Protein AF-A0AAF3J8M1-F1 (afdb_monomer)

pLDDT: mean 79.09, std 11.66, range [53.06, 91.88]

Solvent-accessible surface area (backbone atoms only — not comparable to full-atom values): 4006 Å² total; per-residue (Å²): 112,72,69,61,55,53,52,52,54,52,53,54,54,55,57,58,61,64,71,67,69,71,77,75,74,70,83,76,55,69,31,50,80,87,45,87,63,55,13,30,98,49,27,44,55,44,84,46,98,91,54,32,30,54,44,46,44,93,96,45,52,70,70,37,28,93

Secondary structure (DSSP, 8-state):
-HHHHHHHHHHHHHHHHHTT---------PPPTTSTTTT-TTEEEEP-TT--EEEEPTT--SGGG-

Nearest PDB structures (foldseek):
  8r50-assembly1_A  TM=7.656E-01  e=2.040E-01  Mus musculus
  5uk5-assembly1_A  TM=6.090E-01  e=1.024E-01  Rattus norvegicus
  5vc1-assembly1_A  TM=6.914E-01  e=2.880E-01  Homo sapiens
  3cfw-assembly1_A  TM=6.106E-01  e=2.186E-01  Homo sapiens
  1ixa-assembly1_A  TM=6.932E-01  e=6.590E-01  Homo sapiens

Sequence (66 aa):
MILRLFCLLFLYFLGNLVSAQQWTKALIDMCDASVPGSCGPYGWCETRKSGNRCHCQIGRMGIKCL

Organism: NCBI:txid2138241

Radius of gyration: 22.09 Å; Cα contacts (8 Å, |Δi|>4): 77; chains: 1; bounding box: 52×26×48 Å

Mean predicted aligned error: 12.67 Å

Structure (mmCIF, N/CA/C/O backbone):
data_AF-A0AAF3J8M1-F1
#
_entry.id   AF-A0AAF3J8M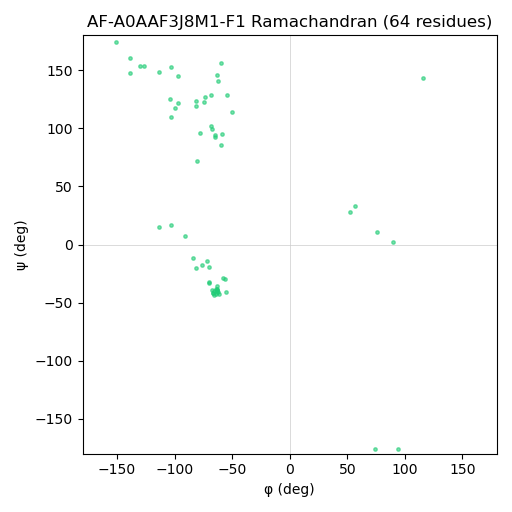1-F1
#
loop_
_atom_site.group_PDB
_atom_site.id
_atom_site.type_symbol
_atom_site.label_atom_id
_atom_site.label_alt_id
_atom_site.label_comp_id
_atom_site.label_asym_id
_atom_site.label_entity_id
_atom_site.label_seq_id
_atom_site.pdbx_PDB_ins_code
_atom_site.Cartn_x
_atom_site.Cartn_y
_atom_site.Cartn_z
_atom_site.occupancy
_atom_site.B_iso_or_equiv
_atom_site.auth_seq_id
_atom_site.auth_comp_id
_atom_site.auth_asym_id
_atom_site.auth_atom_id
_atom_site.pdbx_PDB_model_num
ATOM 1 N N . MET A 1 1 ? -44.675 -11.396 33.554 1.00 65.12 1 MET A N 1
ATOM 2 C CA . MET A 1 1 ? -44.450 -10.127 32.814 1.00 65.12 1 MET A CA 1
ATOM 3 C C . MET A 1 1 ? -42.997 -9.651 32.862 1.00 65.12 1 MET A C 1
ATOM 5 O O . MET A 1 1 ? -42.471 -9.333 31.806 1.00 65.12 1 MET A O 1
ATOM 9 N N . ILE A 1 2 ? -42.322 -9.677 34.019 1.00 76.44 2 ILE A N 1
ATOM 10 C CA . ILE A 1 2 ? -40.912 -9.247 34.185 1.00 76.44 2 ILE A CA 1
ATOM 11 C C . ILE A 1 2 ? -39.919 -9.961 33.243 1.00 76.44 2 ILE A C 1
ATOM 13 O O . ILE A 1 2 ? -39.074 -9.306 32.643 1.00 76.44 2 ILE A O 1
ATOM 17 N N . LEU A 1 3 ? -40.074 -11.273 33.021 1.00 78.56 3 LEU A N 1
ATOM 18 C CA . LEU A 1 3 ? -39.195 -12.045 32.126 1.00 78.56 3 LEU A CA 1
ATOM 19 C C . LEU A 1 3 ? -39.260 -11.580 30.656 1.00 78.56 3 LEU A C 1
ATOM 21 O O . LEU A 1 3 ? -38.246 -11.551 29.964 1.00 78.56 3 LEU A O 1
ATOM 25 N N . ARG A 1 4 ? -40.445 -11.162 30.185 1.00 79.44 4 ARG A N 1
ATOM 26 C CA . ARG A 1 4 ? -40.627 -10.623 28.825 1.00 79.44 4 ARG A CA 1
ATOM 27 C C . ARG A 1 4 ? -39.912 -9.284 28.652 1.00 79.44 4 ARG A C 1
ATOM 29 O O . ARG A 1 4 ? -39.315 -9.052 27.609 1.00 79.44 4 ARG A O 1
ATOM 36 N N . LEU A 1 5 ? -39.951 -8.434 29.678 1.00 81.06 5 LEU A N 1
ATOM 37 C CA . LEU A 1 5 ? -39.304 -7.122 29.657 1.00 81.06 5 LEU A CA 1
ATOM 38 C C . LEU A 1 5 ? -37.776 -7.251 29.602 1.00 81.06 5 LEU A C 1
ATOM 40 O O . LEU A 1 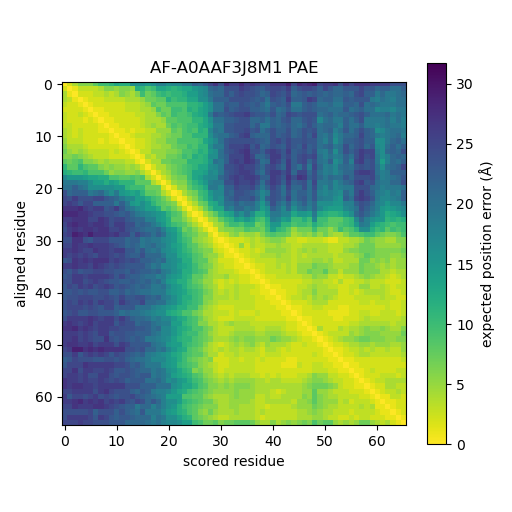5 ? -37.123 -6.568 28.818 1.00 81.06 5 LEU A O 1
ATOM 44 N N . PHE A 1 6 ? -37.225 -8.191 30.375 1.00 85.94 6 PHE A N 1
ATOM 45 C CA . PHE A 1 6 ? -35.792 -8.490 30.374 1.00 85.94 6 PHE A CA 1
ATOM 46 C C . PHE A 1 6 ? -35.302 -8.996 29.013 1.00 85.94 6 PHE A C 1
ATOM 48 O O . PHE A 1 6 ? -34.248 -8.584 28.535 1.00 85.94 6 PHE A O 1
ATOM 55 N N . CYS A 1 7 ? -36.093 -9.850 28.362 1.00 85.50 7 CYS A N 1
ATOM 56 C CA . CYS A 1 7 ? -35.750 -10.411 27.059 1.00 85.50 7 CYS A CA 1
ATOM 57 C C . CYS A 1 7 ? -35.705 -9.332 25.959 1.00 85.50 7 CYS A C 1
ATOM 59 O O . CYS A 1 7 ? -34.787 -9.313 25.142 1.00 85.50 7 CYS A O 1
ATOM 61 N N . LEU A 1 8 ? -36.646 -8.381 25.985 1.00 86.38 8 LEU A N 1
ATOM 62 C CA . LEU A 1 8 ? -36.683 -7.25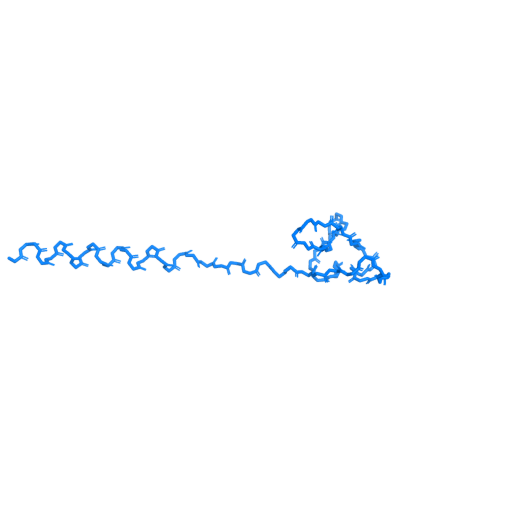6 25.043 1.00 86.38 8 LEU A CA 1
ATOM 63 C C . LEU A 1 8 ? -35.495 -6.301 25.225 1.00 86.38 8 LEU A C 1
ATOM 65 O O . LEU A 1 8 ? -34.887 -5.891 24.239 1.00 86.38 8 LEU A O 1
ATOM 69 N N . LEU A 1 9 ? -35.127 -5.993 26.473 1.00 85.94 9 LEU A N 1
ATOM 70 C CA . LEU A 1 9 ? -33.952 -5.169 26.782 1.00 85.94 9 LEU A CA 1
ATOM 71 C C . LEU A 1 9 ? -32.648 -5.830 26.320 1.00 85.94 9 LEU A C 1
ATOM 73 O O . LEU A 1 9 ? -31.780 -5.160 25.764 1.00 85.94 9 LEU A O 1
ATOM 77 N N . PHE A 1 10 ? -32.528 -7.146 26.503 1.00 85.62 10 PHE A N 1
ATOM 78 C CA . PHE A 1 10 ? -31.350 -7.901 26.080 1.00 85.62 10 PHE A CA 1
ATOM 79 C C . PHE A 1 10 ? -31.195 -7.930 24.551 1.00 85.62 10 PHE A C 1
ATOM 81 O O . PHE A 1 10 ? -30.108 -7.683 24.030 1.00 85.62 10 PHE A O 1
ATOM 88 N N . LEU A 1 11 ? -32.294 -8.151 23.820 1.00 83.38 11 LEU A N 1
ATOM 89 C CA . LEU A 1 11 ? -32.310 -8.105 22.352 1.00 83.38 11 LEU A CA 1
ATOM 90 C C . LEU A 1 11 ? -31.976 -6.709 21.812 1.00 83.38 11 LEU A C 1
ATOM 92 O O . LEU A 1 11 ? -31.227 -6.587 20.843 1.00 83.38 11 LEU A O 1
ATOM 96 N N . TYR A 1 12 ? -32.481 -5.658 22.463 1.00 84.62 12 TYR A N 1
ATOM 97 C CA . TYR A 1 12 ? -32.156 -4.277 22.107 1.00 84.62 12 TYR A CA 1
ATOM 98 C C . TYR A 1 12 ? -30.656 -3.986 22.268 1.00 84.62 12 TYR A C 1
ATOM 100 O O . TYR A 1 12 ? -30.036 -3.389 21.387 1.00 84.62 12 TYR A O 1
ATOM 108 N N . PHE A 1 13 ? -30.045 -4.458 23.357 1.00 79.69 13 PHE A N 1
ATOM 109 C CA . PHE A 1 13 ? -28.608 -4.300 23.588 1.00 79.69 13 PHE A CA 1
ATOM 110 C C . PHE A 1 13 ? -27.756 -5.033 22.540 1.00 79.69 13 PHE A C 1
ATOM 112 O O . PHE A 1 13 ? -26.793 -4.464 22.025 1.00 79.69 13 PHE A O 1
ATOM 119 N N . LEU A 1 14 ? -28.137 -6.260 22.169 1.00 75.25 14 LEU A N 1
ATOM 120 C CA . LEU A 1 14 ? -27.443 -7.0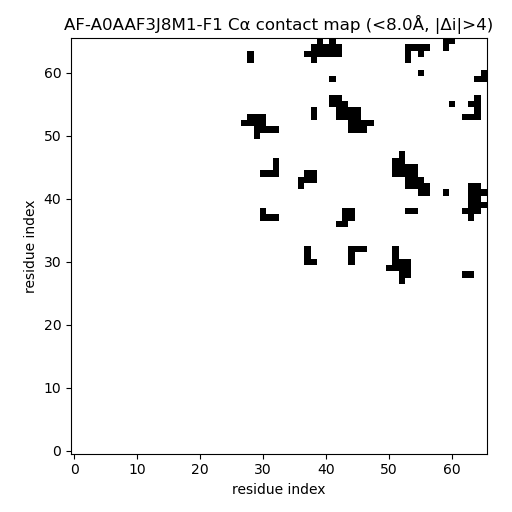37 21.135 1.00 75.25 14 LEU A CA 1
ATOM 121 C C . LEU A 1 14 ? -27.499 -6.371 19.751 1.00 75.25 14 LEU A C 1
ATOM 123 O O . LEU A 1 14 ? -26.499 -6.373 19.035 1.00 75.25 14 LEU A O 1
ATOM 127 N N . GLY A 1 15 ? -28.632 -5.764 19.384 1.00 70.38 15 GLY A N 1
ATOM 128 C CA . GLY A 1 15 ? -28.773 -5.063 18.102 1.00 70.38 15 GLY A CA 1
ATOM 129 C C . GLY A 1 15 ? -27.831 -3.862 17.959 1.00 70.38 15 GLY A C 1
ATOM 130 O O . GLY A 1 15 ? -27.249 -3.652 16.895 1.00 70.38 15 GLY A O 1
ATOM 131 N N . ASN A 1 16 ? -27.617 -3.110 19.042 1.00 69.38 16 ASN A N 1
ATOM 132 C CA . ASN A 1 16 ? -26.721 -1.949 19.037 1.00 69.38 16 ASN A CA 1
ATOM 133 C C . ASN A 1 16 ? -25.237 -2.344 18.904 1.00 69.38 16 ASN A C 1
ATOM 135 O O . ASN A 1 16 ? -24.472 -1.639 18.250 1.00 69.38 16 ASN A O 1
ATOM 139 N N . LEU A 1 17 ? -24.838 -3.493 19.462 1.00 62.66 17 LEU A N 1
ATOM 140 C CA . LEU A 1 17 ? -23.471 -4.023 19.350 1.00 62.66 17 LEU A CA 1
ATOM 141 C C . LEU A 1 17 ? -23.087 -4.381 17.905 1.00 62.66 17 LEU A C 1
ATOM 143 O O . LEU A 1 17 ? -21.963 -4.118 17.486 1.00 62.66 17 LEU A O 1
ATOM 147 N N . VAL A 1 18 ? -24.019 -4.932 17.122 1.00 59.38 18 VAL A N 1
ATOM 148 C CA . VAL A 1 18 ? -23.764 -5.333 15.724 1.00 59.38 18 VAL A CA 1
ATOM 149 C C . VAL A 1 18 ? -23.583 -4.124 14.798 1.00 59.38 18 VAL A C 1
ATOM 151 O O . VAL A 1 18 ? -22.783 -4.177 13.865 1.00 59.38 18 VAL A O 1
ATOM 154 N N . SER A 1 19 ? -24.263 -3.007 15.069 1.00 58.62 19 SER A N 1
ATOM 155 C CA . SER A 1 19 ? -24.168 -1.796 14.238 1.00 58.62 19 SER A CA 1
ATOM 156 C C . SER A 1 19 ? -22.830 -1.052 14.369 1.00 58.62 19 SER A C 1
ATOM 158 O O . SER A 1 19 ? -22.544 -0.180 13.549 1.00 58.62 19 SER A O 1
ATOM 160 N N . ALA A 1 20 ? -22.012 -1.367 15.379 1.00 57.75 20 ALA A N 1
ATOM 161 C CA . ALA A 1 20 ? -20.743 -0.682 15.630 1.00 57.75 20 ALA A CA 1
ATOM 162 C C . ALA A 1 20 ? -19.566 -1.222 14.793 1.00 57.75 20 ALA A C 1
ATOM 164 O O . ALA A 1 20 ? -18.520 -0.577 14.723 1.00 57.75 20 ALA A O 1
ATOM 165 N N . GLN A 1 21 ? -19.713 -2.365 14.110 1.00 56.94 21 GLN A N 1
ATOM 166 C CA . GLN A 1 21 ? -18.717 -2.830 13.137 1.00 56.94 21 GLN A CA 1
ATOM 167 C C . GLN A 1 21 ? -18.893 -2.103 11.798 1.00 56.94 21 GLN A C 1
ATOM 169 O O . GLN A 1 21 ? -19.309 -2.675 10.789 1.00 56.94 21 GLN A O 1
ATOM 174 N N . GLN A 1 22 ? -18.531 -0.819 11.765 1.00 57.69 22 GLN A N 1
ATOM 175 C CA . GLN A 1 22 ? -18.203 -0.159 10.506 1.00 57.69 22 GLN A CA 1
ATOM 176 C C . GLN A 1 22 ? -16.915 -0.787 9.977 1.00 57.69 22 GLN A C 1
ATOM 178 O O . GLN A 1 22 ? -15.812 -0.465 10.412 1.00 57.69 22 GLN A O 1
ATOM 183 N N . TRP A 1 23 ? -17.065 -1.712 9.031 1.00 53.06 23 TRP A N 1
ATOM 184 C CA . TRP A 1 23 ? -15.972 -2.165 8.186 1.00 53.06 23 TRP A CA 1
ATOM 185 C C . TRP A 1 23 ? -15.429 -0.943 7.449 1.00 53.06 23 TRP A C 1
ATOM 187 O O . TRP A 1 23 ? -15.955 -0.548 6.407 1.00 53.06 23 TRP A O 1
ATOM 197 N N . THR A 1 24 ? -14.377 -0.323 7.978 1.00 54.53 24 THR A N 1
ATOM 198 C CA . THR A 1 24 ? -13.533 0.547 7.174 1.00 54.53 24 THR A CA 1
ATOM 199 C C . THR A 1 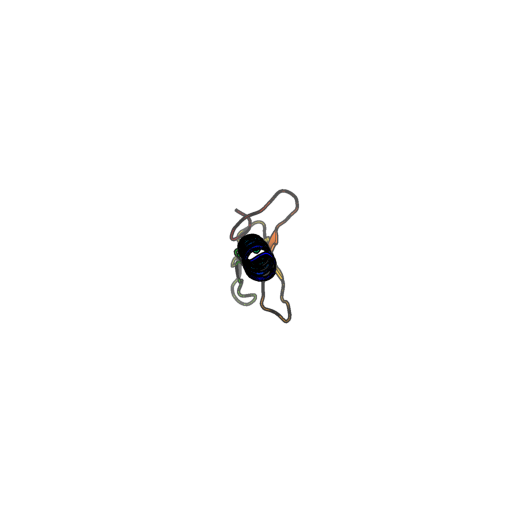24 ? -12.903 -0.375 6.143 1.00 54.53 24 THR A C 1
ATOM 201 O O . THR A 1 24 ? -11.904 -1.047 6.396 1.00 54.53 24 THR A O 1
ATOM 204 N N . LYS A 1 25 ? -13.540 -0.493 4.972 1.00 54.72 25 LYS A N 1
ATOM 205 C CA . LYS A 1 25 ? -12.869 -0.995 3.777 1.00 54.72 25 LYS A CA 1
ATOM 206 C C . LYS A 1 25 ? -11.723 -0.023 3.542 1.00 54.72 25 LYS A C 1
ATOM 208 O O . LYS A 1 25 ? -11.883 0.968 2.838 1.00 54.72 25 LYS A O 1
ATOM 213 N N . ALA A 1 26 ? -10.590 -0.271 4.196 1.00 56.03 26 ALA A N 1
ATOM 214 C CA . ALA A 1 26 ? -9.327 0.294 3.793 1.00 56.03 26 ALA A CA 1
ATOM 215 C C . ALA A 1 26 ? -9.254 -0.022 2.305 1.00 56.03 26 ALA A C 1
ATOM 217 O O . ALA A 1 26 ? -9.326 -1.191 1.917 1.00 56.03 26 ALA A O 1
ATOM 218 N N . LEU A 1 27 ? -9.284 1.018 1.480 1.00 56.22 27 LEU A N 1
ATOM 219 C CA . LEU A 1 27 ? -9.174 0.869 0.047 1.00 56.22 27 LEU A CA 1
ATOM 220 C C . LEU A 1 27 ? -7.763 0.318 -0.183 1.00 56.22 27 LEU A C 1
ATOM 222 O O . LEU A 1 27 ? -6.783 1.055 -0.125 1.00 56.22 27 LEU A O 1
ATOM 226 N N . ILE A 1 28 ? -7.641 -1.006 -0.273 1.00 61.16 28 ILE A N 1
ATOM 227 C CA . ILE A 1 28 ? -6.361 -1.659 -0.516 1.00 61.16 28 ILE A CA 1
ATOM 228 C C . ILE A 1 28 ? -6.118 -1.494 -2.007 1.00 61.16 28 ILE A C 1
ATOM 230 O O . ILE A 1 28 ? -6.653 -2.253 -2.813 1.00 61.16 28 ILE A O 1
ATOM 234 N N . ASP A 1 29 ? -5.358 -0.462 -2.355 1.00 66.25 29 ASP A N 1
ATOM 235 C CA . ASP A 1 29 ? -4.865 -0.272 -3.711 1.00 66.25 29 ASP A CA 1
ATOM 236 C C . ASP A 1 29 ? -3.849 -1.385 -3.999 1.00 66.25 29 ASP A C 1
ATOM 238 O O . ASP A 1 29 ? -2.738 -1.406 -3.453 1.00 66.25 29 ASP A O 1
ATOM 242 N N . MET A 1 30 ? -4.295 -2.389 -4.754 1.00 77.31 30 MET A N 1
ATOM 243 C CA . MET A 1 30 ? -3.464 -3.524 -5.132 1.00 77.31 30 MET A CA 1
ATOM 244 C C . MET A 1 30 ? -2.601 -3.132 -6.324 1.00 77.31 30 MET A C 1
ATOM 246 O O . MET A 1 30 ? -3.113 -2.739 -7.370 1.00 77.31 30 MET A O 1
ATOM 250 N N . CYS A 1 31 ? -1.289 -3.269 -6.170 1.00 86.38 31 CYS A N 1
ATOM 251 C CA . CYS A 1 31 ? -0.328 -2.962 -7.220 1.00 86.38 31 CYS A CA 1
ATOM 252 C C . CYS A 1 31 ? 0.211 -4.225 -7.890 1.00 86.38 31 CYS A C 1
ATOM 254 O O . CYS A 1 31 ? 0.313 -5.287 -7.278 1.00 86.38 31 CYS A O 1
ATOM 256 N N . ASP A 1 32 ? 0.614 -4.103 -9.149 1.00 85.62 32 ASP A N 1
ATOM 257 C CA . ASP A 1 32 ? 1.385 -5.141 -9.824 1.00 85.62 32 ASP A CA 1
ATOM 258 C C . ASP A 1 32 ? 2.872 -4.779 -9.747 1.00 85.62 32 ASP A C 1
ATOM 260 O O . ASP A 1 32 ? 3.274 -3.697 -10.183 1.00 85.62 32 ASP A O 1
ATOM 264 N N . ALA A 1 33 ? 3.683 -5.669 -9.168 1.00 83.00 33 ALA A N 1
ATOM 265 C CA . ALA A 1 33 ? 5.132 -5.495 -9.067 1.00 83.00 33 ALA A CA 1
ATOM 266 C C . ALA A 1 33 ? 5.828 -5.627 -10.434 1.00 83.00 33 ALA A C 1
ATOM 268 O O . ALA A 1 33 ? 6.950 -5.155 -10.604 1.00 83.00 33 ALA A O 1
ATOM 269 N N . SER A 1 34 ? 5.154 -6.241 -11.409 1.00 85.44 34 SER A N 1
ATOM 270 C CA . SER A 1 34 ? 5.636 -6.421 -12.782 1.00 85.44 34 SER A CA 1
ATOM 271 C C . SER A 1 34 ? 5.426 -5.169 -13.637 1.00 85.44 34 SER A C 1
ATOM 273 O O . SER A 1 34 ? 6.077 -5.009 -14.668 1.00 85.44 34 SER A O 1
ATOM 275 N N . VAL A 1 35 ? 4.514 -4.281 -13.222 1.00 85.69 35 VAL A N 1
ATOM 276 C CA . VAL A 1 35 ? 4.170 -3.056 -13.950 1.00 85.69 35 VAL A CA 1
ATOM 277 C C . VAL A 1 35 ? 4.841 -1.858 -13.270 1.00 85.69 35 VAL A C 1
ATOM 279 O O . VAL A 1 35 ? 4.427 -1.461 -12.174 1.00 85.69 35 VAL A O 1
ATOM 282 N N . PRO A 1 36 ? 5.862 -1.242 -13.893 1.00 80.75 36 PRO A N 1
ATOM 283 C CA . PRO A 1 36 ? 6.507 -0.066 -13.324 1.00 80.75 36 PRO A CA 1
ATOM 284 C C . PRO A 1 36 ? 5.509 1.092 -13.201 1.00 80.75 36 PRO A C 1
ATOM 286 O O . PRO A 1 36 ? 4.670 1.311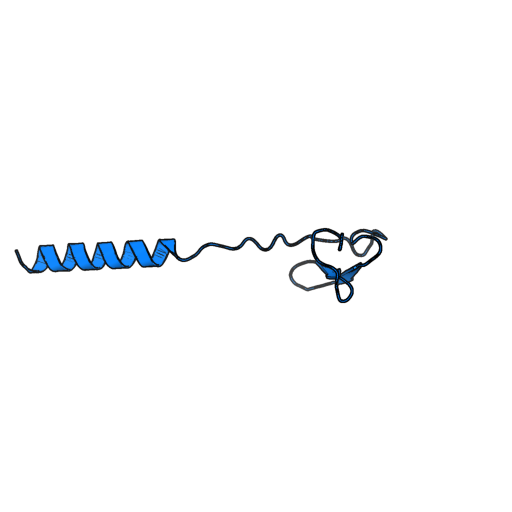 -14.073 1.00 80.75 36 PRO A O 1
ATOM 289 N N . GLY A 1 37 ? 5.591 1.841 -12.099 1.00 83.44 37 GLY A N 1
ATOM 290 C CA . GLY A 1 37 ? 4.709 2.986 -11.846 1.00 83.44 37 GLY A CA 1
ATOM 291 C C . GLY A 1 37 ? 3.281 2.627 -11.419 1.00 83.44 37 GLY A C 1
ATOM 292 O O . GLY A 1 37 ? 2.432 3.517 -11.345 1.00 83.44 37 GLY A O 1
ATOM 293 N N . SER A 1 38 ? 3.000 1.360 -11.089 1.00 87.06 38 SER A N 1
ATOM 294 C CA . SER A 1 38 ? 1.690 0.930 -10.572 1.00 87.06 38 SER A CA 1
ATOM 295 C C . SER A 1 38 ? 1.257 1.699 -9.318 1.00 87.06 38 SER A C 1
ATOM 297 O O . SER A 1 38 ? 0.066 1.949 -9.158 1.00 87.06 38 SER A O 1
ATOM 299 N N . CYS A 1 39 ? 2.219 2.155 -8.508 1.00 88.00 39 CYS A N 1
ATOM 300 C CA . CYS A 1 39 ? 2.027 2.956 -7.296 1.00 88.00 39 CYS A CA 1
ATOM 301 C C . CYS A 1 39 ? 2.337 4.449 -7.453 1.00 88.00 39 CYS A C 1
ATOM 303 O O . CYS A 1 39 ? 2.524 5.127 -6.446 1.00 88.00 39 CYS A O 1
ATOM 305 N N . GLY A 1 40 ? 2.408 4.959 -8.687 1.00 88.69 40 GLY A N 1
ATOM 306 C CA . GLY A 1 40 ? 2.738 6.358 -8.956 1.00 88.69 40 GLY A CA 1
ATOM 307 C C . GLY A 1 40 ? 4.222 6.701 -8.742 1.00 88.69 40 GLY A C 1
ATOM 308 O O . GLY A 1 40 ? 5.039 5.819 -8.481 1.00 88.69 40 GLY A O 1
ATOM 309 N N . PRO A 1 41 ? 4.599 7.984 -8.888 1.00 89.62 41 PRO A N 1
ATOM 310 C CA . PRO A 1 41 ? 5.998 8.421 -8.835 1.00 89.62 41 PRO A CA 1
ATOM 311 C C . PRO A 1 41 ? 6.583 8.467 -7.414 1.00 89.62 41 PRO A C 1
ATOM 313 O O . PRO A 1 41 ? 7.800 8.508 -7.258 1.00 89.62 41 PRO A O 1
ATOM 316 N N . TYR A 1 42 ? 5.731 8.474 -6.383 1.00 90.25 42 TYR A N 1
ATOM 317 C CA . TYR A 1 42 ? 6.132 8.626 -4.977 1.00 90.25 42 TYR A CA 1
ATOM 318 C C . TYR A 1 42 ? 5.872 7.374 -4.131 1.00 90.25 42 TYR A C 1
ATOM 320 O O . TYR A 1 42 ? 5.874 7.439 -2.897 1.00 90.25 42 TYR A O 1
ATOM 328 N N . GLY A 1 43 ? 5.626 6.239 -4.783 1.00 90.31 43 GLY A N 1
ATOM 329 C CA . GLY A 1 43 ? 5.362 4.969 -4.126 1.00 90.31 43 GLY A CA 1
ATOM 330 C C . GLY A 1 43 ? 6.050 3.803 -4.815 1.00 90.31 43 GLY A C 1
ATOM 331 O O . GLY A 1 43 ? 6.419 3.875 -5.986 1.00 90.31 43 GLY A O 1
ATOM 332 N N . TRP A 1 44 ? 6.201 2.706 -4.083 1.00 90.56 44 TRP A N 1
ATOM 333 C CA . TRP A 1 44 ? 6.661 1.432 -4.629 1.00 90.56 44 TRP A CA 1
ATOM 334 C C . TRP A 1 44 ? 5.685 0.316 -4.284 1.00 90.56 44 TRP A C 1
ATOM 336 O O . TRP A 1 44 ? 4.954 0.382 -3.294 1.00 90.56 44 TRP A O 1
ATOM 346 N N . CYS A 1 45 ? 5.671 -0.714 -5.124 1.00 90.25 45 CYS A N 1
ATOM 347 C CA . CYS A 1 45 ? 4.849 -1.886 -4.885 1.00 90.25 45 CYS A CA 1
ATOM 348 C C . CYS A 1 45 ? 5.551 -2.819 -3.892 1.00 90.25 45 CYS A C 1
ATOM 350 O O . CYS A 1 45 ? 6.657 -3.294 -4.147 1.00 90.25 45 CYS A O 1
ATOM 352 N N . GLU A 1 46 ? 4.921 -3.065 -2.747 1.00 89.62 46 GLU A N 1
ATOM 353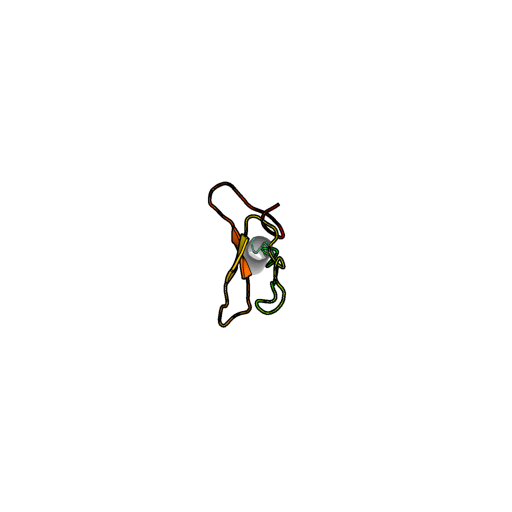 C CA . GLU A 1 46 ? 5.390 -3.981 -1.714 1.00 89.62 46 GLU A CA 1
ATOM 354 C C . GLU A 1 46 ? 4.647 -5.318 -1.830 1.00 89.62 46 GLU A C 1
ATOM 356 O O . GLU A 1 46 ? 3.427 -5.403 -1.648 1.00 89.62 46 GLU A O 1
ATOM 361 N N . THR A 1 47 ? 5.394 -6.383 -2.108 1.00 87.75 47 THR A N 1
ATOM 362 C CA . THR A 1 47 ? 4.858 -7.742 -2.225 1.00 87.75 47 THR A CA 1
ATOM 363 C C . THR A 1 47 ? 4.532 -8.307 -0.844 1.00 87.75 47 THR A C 1
ATOM 365 O O . THR A 1 47 ? 5.407 -8.423 0.015 1.00 87.75 47 THR A O 1
ATOM 368 N N . ARG A 1 48 ? 3.277 -8.712 -0.619 1.00 85.81 48 ARG A N 1
ATOM 369 C CA . ARG A 1 48 ? 2.838 -9.360 0.631 1.00 85.81 48 ARG A CA 1
ATOM 370 C C . ARG A 1 48 ? 2.064 -10.640 0.331 1.00 85.81 48 ARG A C 1
ATOM 372 O O . ARG A 1 48 ? 1.398 -10.746 -0.693 1.00 85.81 48 ARG A O 1
ATOM 379 N N . LYS A 1 49 ? 2.076 -11.596 1.271 1.00 84.25 49 LYS A N 1
ATOM 380 C CA . LYS A 1 49 ? 1.344 -12.876 1.142 1.00 84.25 49 LYS A CA 1
ATOM 381 C C . LYS A 1 49 ? -0.166 -12.703 0.929 1.00 84.25 49 LYS A C 1
ATOM 383 O O . LYS A 1 49 ? -0.794 -13.562 0.329 1.00 84.25 49 LYS A O 1
ATOM 388 N N . SER A 1 50 ? -0.742 -11.614 1.436 1.00 83.19 50 SER A N 1
ATOM 389 C CA . SER A 1 50 ? -2.169 -11.290 1.318 1.00 83.19 50 SER A CA 1
ATOM 390 C C . SER A 1 50 ? -2.518 -10.437 0.092 1.00 83.19 50 SER A C 1
ATOM 392 O O . SER A 1 50 ? -3.655 -9.984 -0.021 1.00 83.19 50 SER A O 1
ATOM 394 N N . GLY A 1 51 ? -1.556 -10.203 -0.804 1.00 83.12 51 GLY A N 1
ATOM 395 C CA . GLY A 1 51 ? -1.694 -9.328 -1.963 1.00 83.12 51 GLY A CA 1
ATOM 396 C C . GLY A 1 51 ? -0.758 -8.125 -1.880 1.00 83.12 51 GLY A C 1
ATOM 397 O O . GLY A 1 51 ? -0.513 -7.574 -0.804 1.00 83.12 51 GLY A O 1
ATOM 398 N N . ASN A 1 52 ? -0.232 -7.737 -3.035 1.00 89.56 52 ASN A N 1
ATOM 399 C CA . ASN A 1 52 ? 0.675 -6.608 -3.193 1.00 89.56 52 ASN A CA 1
ATOM 400 C C . ASN A 1 52 ? -0.003 -5.286 -2.820 1.00 89.56 52 ASN A C 1
ATOM 402 O O . ASN A 1 52 ? -1.201 -5.111 -3.058 1.00 89.56 52 ASN A O 1
ATOM 406 N N . ARG A 1 53 ? 0.756 -4.347 -2.251 1.00 87.88 53 ARG A N 1
ATOM 407 C CA . ARG A 1 53 ? 0.239 -3.042 -1.810 1.00 87.88 53 ARG A CA 1
ATOM 408 C C . ARG A 1 53 ? 1.194 -1.913 -2.143 1.00 87.88 53 ARG A C 1
ATOM 410 O O . ARG A 1 53 ? 2.404 -2.096 -2.075 1.00 87.88 53 ARG A O 1
ATOM 417 N N . CYS A 1 54 ? 0.653 -0.734 -2.420 1.00 88.69 54 CYS A N 1
ATOM 418 C CA . CYS A 1 54 ? 1.479 0.459 -2.547 1.00 88.69 54 CYS A CA 1
ATOM 419 C C . CYS A 1 54 ? 1.978 0.942 -1.188 1.00 88.69 54 CYS A C 1
ATOM 421 O O . CYS A 1 54 ? 1.193 1.167 -0.265 1.00 88.69 54 CYS A O 1
ATOM 423 N N . HIS A 1 55 ? 3.290 1.126 -1.090 1.00 89.31 55 HIS A N 1
ATOM 424 C CA . HIS A 1 55 ? 3.934 1.814 0.014 1.00 89.31 55 HIS A CA 1
ATOM 425 C C . HIS A 1 55 ? 4.338 3.213 -0.447 1.00 89.31 55 HIS A C 1
ATOM 427 O O . HIS A 1 55 ? 5.038 3.363 -1.449 1.00 89.31 55 HIS A O 1
ATOM 433 N N . CYS A 1 56 ? 3.887 4.231 0.282 1.00 90.06 56 CYS A N 1
ATOM 434 C CA . CYS A 1 56 ? 4.142 5.627 -0.046 1.00 90.06 56 CYS A CA 1
ATOM 435 C C . CYS A 1 56 ? 5.329 6.178 0.737 1.00 90.06 56 CYS A C 1
ATOM 437 O O . CYS A 1 56 ? 5.529 5.834 1.901 1.00 90.06 56 CYS A O 1
ATOM 439 N N . GLN A 1 57 ? 6.098 7.066 0.108 1.00 91.88 57 GLN A N 1
ATOM 440 C CA . GLN A 1 57 ? 7.122 7.833 0.812 1.00 91.88 57 GLN A CA 1
ATOM 441 C C . GLN A 1 57 ? 6.514 8.679 1.941 1.00 91.88 57 GLN A C 1
ATOM 443 O O . GLN A 1 57 ? 5.337 9.046 1.914 1.00 91.88 57 GLN A O 1
ATOM 448 N N . ILE A 1 58 ? 7.341 9.011 2.934 1.00 90.00 58 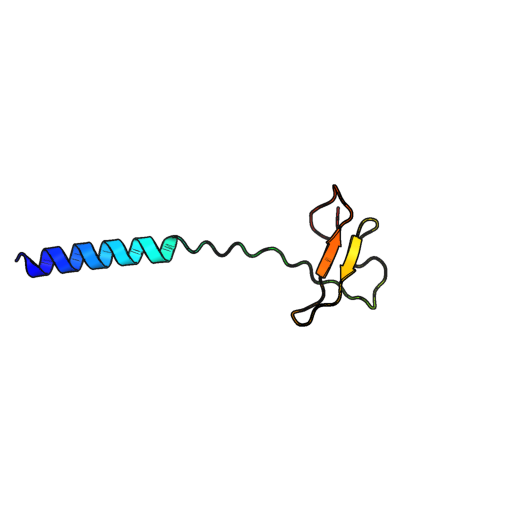ILE A N 1
ATOM 449 C CA . ILE A 1 58 ? 6.933 9.811 4.094 1.00 90.00 58 ILE A CA 1
ATOM 450 C C . ILE A 1 58 ? 6.307 11.131 3.620 1.00 90.00 58 ILE A C 1
ATOM 452 O O . ILE A 1 58 ? 6.890 11.853 2.814 1.00 90.00 58 ILE A O 1
ATOM 456 N N . GLY A 1 59 ? 5.109 11.437 4.127 1.00 89.38 59 GLY A N 1
ATOM 457 C CA . GLY A 1 59 ? 4.345 12.634 3.758 1.00 89.38 59 GLY A CA 1
ATOM 458 C C . GLY A 1 59 ? 3.401 12.460 2.561 1.00 89.38 59 GLY A C 1
ATOM 459 O O . GLY A 1 59 ? 2.734 13.419 2.182 1.00 89.38 59 GLY A O 1
ATOM 460 N N . ARG A 1 60 ? 3.309 11.257 1.979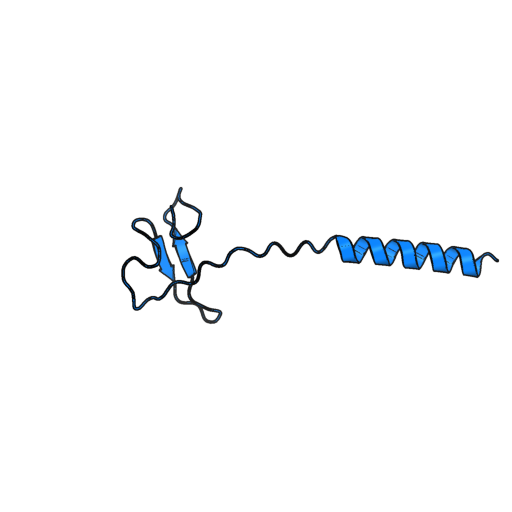 1.00 86.56 60 ARG A N 1
ATOM 461 C CA . ARG A 1 60 ? 2.347 10.905 0.922 1.00 86.56 60 ARG A CA 1
ATOM 462 C C . ARG A 1 60 ? 1.341 9.871 1.426 1.00 86.56 60 ARG A C 1
ATOM 464 O O . ARG A 1 60 ? 1.660 9.030 2.262 1.00 86.56 60 ARG A O 1
ATOM 471 N N . MET A 1 61 ? 0.125 9.929 0.899 1.00 84.25 61 MET A N 1
ATOM 472 C CA . MET A 1 61 ? -0.966 8.998 1.198 1.00 84.25 61 MET A CA 1
ATOM 473 C C . MET A 1 61 ? -1.884 8.889 -0.024 1.00 84.25 61 MET A C 1
ATOM 475 O O . MET A 1 61 ? -1.683 9.615 -0.986 1.00 84.25 61 MET A O 1
ATOM 479 N N . GLY A 1 62 ? -2.879 8.003 0.011 1.00 80.06 62 GLY A N 1
ATOM 480 C CA . GLY A 1 62 ? -3.857 7.865 -1.072 1.00 80.06 62 GLY A CA 1
ATOM 481 C C . GLY A 1 62 ? -3.516 6.790 -2.108 1.00 80.06 62 GLY A C 1
ATOM 482 O O . GLY A 1 62 ? -2.559 6.028 -1.965 1.00 80.06 62 GLY A O 1
ATOM 483 N N . ILE A 1 63 ? -4.356 6.708 -3.141 1.00 81.25 63 ILE A N 1
ATOM 484 C CA . ILE A 1 63 ? -4.234 5.762 -4.261 1.00 81.25 63 ILE A CA 1
ATOM 485 C C . ILE A 1 63 ? -3.001 6.151 -5.072 1.00 81.25 63 ILE A C 1
ATOM 487 O O . ILE A 1 63 ? -2.861 7.315 -5.447 1.00 81.25 63 ILE A O 1
ATOM 491 N N . LYS A 1 64 ? -2.099 5.201 -5.340 1.00 84.12 64 LYS A N 1
ATOM 492 C CA . LYS A 1 64 ? -0.828 5.469 -6.042 1.00 84.12 64 LYS A CA 1
ATOM 493 C C . LYS A 1 64 ? 0.014 6.606 -5.438 1.00 84.12 64 LYS A C 1
ATOM 495 O O . LYS A 1 64 ? 0.769 7.263 -6.153 1.00 84.12 64 LYS A O 1
ATOM 500 N N . CYS A 1 65 ? -0.117 6.846 -4.132 1.00 84.69 65 CYS A N 1
ATOM 501 C CA . CYS A 1 65 ? 0.670 7.849 -3.408 1.00 84.69 65 CYS A CA 1
ATOM 502 C C . CYS A 1 65 ? 0.564 9.274 -3.986 1.00 84.69 65 CYS A C 1
ATOM 504 O O . CYS A 1 65 ? 1.545 10.029 -3.956 1.00 84.69 65 CYS A O 1
ATOM 506 N N . LEU A 1 66 ? -0.617 9.604 -4.524 1.00 78.12 66 LEU A N 1
ATOM 507 C CA . LEU A 1 66 ? -0.997 10.910 -5.065 1.00 78.12 66 LEU A CA 1
ATOM 508 C C . LEU A 1 66 ? -1.839 11.708 -4.067 1.00 78.12 66 LEU A C 1
ATOM 510 O O . LEU A 1 66 ? -2.792 11.130 -3.497 1.00 78.12 66 LEU A O 1
#

Foldseek 3Di:
DVVVVVVVVVVVVVVVVVVPPPPPPPVFQAADQVDPLSLHPQWHWDDDPVGIGTDGDPPFDDRSRD